Protein AF-A0A6N6KNV5-F1 (afdb_monomer)

pLDDT: mean 96.84, std 2.99, range [85.0, 98.75]

Nearest PDB structures (foldseek):
  2x3y-assembly2_H  TM=9.887E-01  e=1.280E-05  Burkholderia pseudomallei K96243
  5ltz-assembly1_C  TM=9.901E-01  e=3.012E-05  Burkholderia pseudomallei K96243
  5lu5-assembly1_D  TM=9.917E-01  e=4.007E-05  Burkholderia pseudomallei
  5lu7-assembly1_C  TM=9.897E-01  e=9.429E-05  Burkholderia pseudomallei K96243
  1tk9-assembly1_D  TM=8.374E-01  e=6.601E-05  Campylobacter jejuni

Radius of gyration: 16.5 Å; Cα contacts (8 Å, |Δi|>4): 53; chains: 1; bounding box: 36×29×40 Å

Structure (mmCIF, N/CA/C/O backbone):
data_AF-A0A6N6KNV5-F1
#
_entry.id   AF-A0A6N6KNV5-F1
#
loop_
_atom_site.group_PDB
_atom_site.id
_atom_site.type_symbol
_atom_site.label_atom_id
_atom_site.label_alt_id
_atom_site.label_comp_id
_atom_site.label_asym_id
_atom_site.label_entity_id
_atom_site.label_seq_id
_atom_s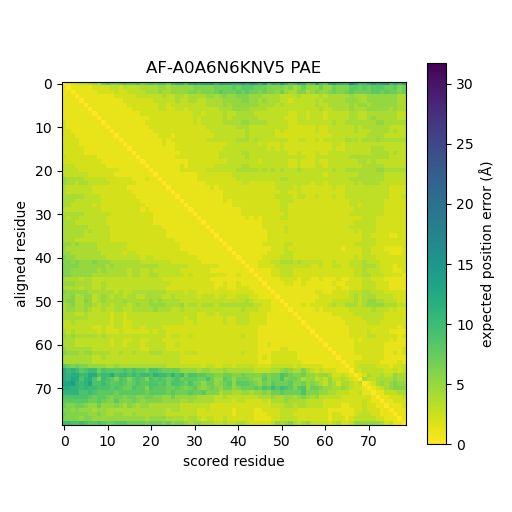ite.pdbx_PDB_ins_code
_atom_site.Cartn_x
_atom_site.Cartn_y
_atom_site.Cartn_z
_atom_site.occupancy
_atom_site.B_iso_or_equiv
_atom_site.auth_seq_id
_atom_site.auth_comp_id
_atom_site.auth_asym_id
_atom_site.auth_atom_id
_atom_site.pdbx_PDB_model_num
ATOM 1 N N . MET A 1 1 ? 18.544 -7.090 -23.142 1.00 90.81 1 MET A N 1
ATOM 2 C CA . MET A 1 1 ? 17.729 -7.686 -22.050 1.00 90.81 1 MET A CA 1
ATOM 3 C C . MET A 1 1 ? 18.273 -7.303 -20.677 1.00 90.81 1 MET A C 1
ATOM 5 O O . MET A 1 1 ? 17.537 -6.686 -19.923 1.00 90.81 1 MET A O 1
ATOM 9 N N . LYS A 1 2 ? 19.548 -7.607 -20.376 1.00 97.38 2 LYS A N 1
ATOM 10 C CA . LYS A 1 2 ? 20.212 -7.254 -19.108 1.00 97.38 2 LYS A CA 1
ATOM 11 C C . LYS A 1 2 ? 20.103 -5.761 -18.764 1.00 97.38 2 LYS A C 1
ATOM 13 O O . LYS A 1 2 ? 19.523 -5.432 -17.741 1.00 97.38 2 LYS A O 1
ATOM 18 N N . GLU A 1 3 ? 20.520 -4.887 -19.677 1.00 97.81 3 GLU A N 1
ATOM 19 C CA . GLU A 1 3 ? 20.458 -3.424 -19.492 1.00 97.81 3 GLU A CA 1
ATOM 20 C C . GLU A 1 3 ? 19.040 -2.914 -19.189 1.00 97.81 3 GLU A C 1
ATOM 22 O O . GLU A 1 3 ? 18.845 -2.033 -18.358 1.00 97.81 3 GLU A O 1
ATOM 27 N N . LYS A 1 4 ? 18.017 -3.510 -19.819 1.00 98.06 4 LYS A N 1
ATOM 28 C CA . LYS A 1 4 ? 16.613 -3.158 -19.566 1.00 98.06 4 LYS A CA 1
ATOM 29 C C . LYS A 1 4 ? 16.172 -3.558 -18.154 1.00 98.06 4 LYS A C 1
ATOM 31 O O . LYS A 1 4 ? 15.447 -2.802 -17.519 1.00 98.06 4 LYS A O 1
ATOM 36 N N . MET A 1 5 ? 16.596 -4.724 -17.664 1.00 98.50 5 MET A N 1
ATOM 37 C CA . MET A 1 5 ? 16.305 -5.146 -16.288 1.00 98.50 5 MET A CA 1
ATOM 38 C C . MET A 1 5 ? 17.008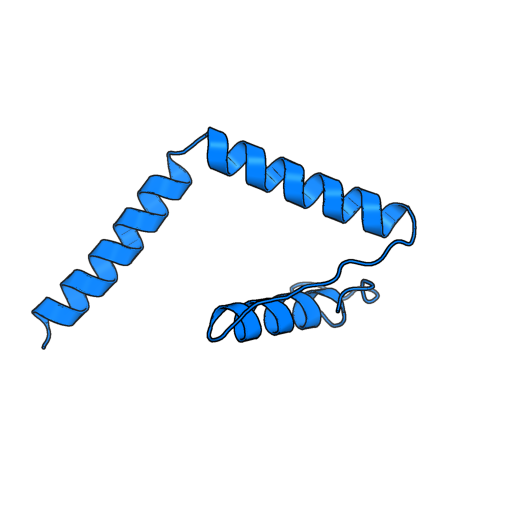 -4.243 -15.275 1.00 98.50 5 MET A C 1
ATOM 40 O O . MET A 1 5 ? 16.371 -3.789 -14.330 1.00 98.50 5 MET A O 1
ATOM 44 N N . GLU A 1 6 ? 18.287 -3.938 -15.504 1.00 98.50 6 GLU A N 1
ATOM 45 C CA . GLU A 1 6 ? 19.061 -3.021 -14.660 1.00 98.50 6 GLU A CA 1
ATOM 46 C C . GLU A 1 6 ? 18.393 -1.648 -14.600 1.00 98.50 6 GLU A C 1
ATOM 48 O O . GLU A 1 6 ? 18.136 -1.147 -13.511 1.00 98.50 6 GLU A O 1
ATOM 53 N N . SER A 1 7 ? 17.994 -1.097 -15.750 1.00 98.56 7 SER A N 1
ATOM 54 C CA . SER A 1 7 ? 17.272 0.174 -15.818 1.00 98.56 7 SER A CA 1
ATOM 55 C C . SER A 1 7 ? 15.969 0.156 -15.008 1.00 98.56 7 SER A C 1
ATOM 57 O O . SER A 1 7 ? 15.765 1.044 -14.186 1.00 98.56 7 SER A O 1
ATOM 59 N N . ILE A 1 8 ? 15.115 -0.863 -15.164 1.00 98.62 8 ILE A N 1
ATOM 60 C CA . ILE A 1 8 ? 13.844 -0.958 -14.419 1.00 98.62 8 ILE A CA 1
ATOM 61 C C . ILE A 1 8 ? 14.086 -1.041 -12.904 1.00 98.62 8 ILE A C 1
ATOM 63 O O . ILE A 1 8 ? 13.392 -0.386 -12.122 1.00 98.62 8 ILE A O 1
ATOM 67 N N . ILE A 1 9 ? 15.076 -1.827 -12.475 1.00 98.62 9 ILE A N 1
ATOM 68 C CA . ILE A 1 9 ? 15.420 -1.967 -11.055 1.00 98.62 9 ILE A CA 1
ATOM 69 C C . ILE A 1 9 ? 15.975 -0.646 -10.509 1.00 98.62 9 ILE A C 1
ATOM 71 O O . ILE A 1 9 ? 15.540 -0.199 -9.446 1.00 98.62 9 ILE A O 1
ATOM 75 N N . SER A 1 10 ? 16.880 0.013 -11.238 1.00 98.69 10 SER A N 1
ATOM 76 C CA . SER A 1 10 ? 17.436 1.316 -10.862 1.00 98.69 10 SER A CA 1
AT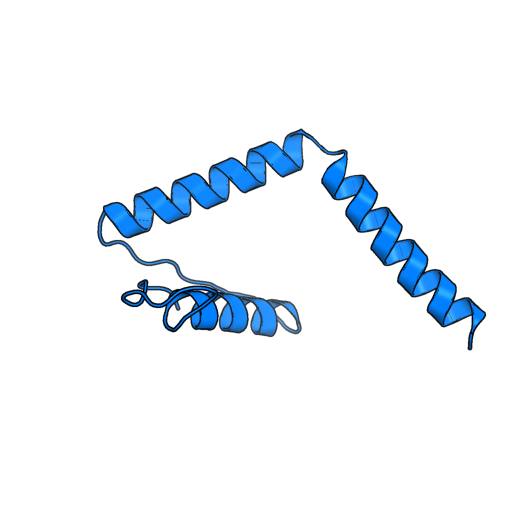OM 77 C C . SER A 1 10 ? 16.361 2.396 -10.747 1.00 98.69 10 SER A C 1
ATOM 79 O O . SER A 1 10 ? 16.386 3.168 -9.790 1.00 98.69 10 SER A O 1
ATOM 81 N N . GLU A 1 11 ? 15.378 2.419 -11.650 1.00 98.69 11 GLU A N 1
ATOM 82 C CA . GLU A 1 11 ? 14.234 3.333 -11.559 1.00 98.69 11 GLU A CA 1
ATOM 83 C C . GLU A 1 11 ? 13.412 3.075 -10.288 1.00 98.69 11 GLU A C 1
ATOM 85 O O . GLU A 1 11 ? 13.104 4.012 -9.554 1.00 98.69 11 GLU A O 1
ATOM 90 N N . SER A 1 12 ? 13.133 1.808 -9.955 1.00 98.56 12 SER A N 1
ATOM 91 C CA . SER A 1 12 ? 12.419 1.456 -8.718 1.00 98.56 12 SER A CA 1
ATOM 92 C C . SER A 1 12 ? 13.187 1.861 -7.454 1.00 98.56 12 SER A C 1
ATOM 94 O O . SER A 1 12 ? 12.579 2.311 -6.479 1.00 98.56 12 SER A O 1
ATOM 96 N N . ILE A 1 13 ? 14.518 1.717 -7.456 1.00 98.75 13 ILE A N 1
ATOM 97 C CA . ILE A 1 13 ? 15.384 2.182 -6.364 1.00 98.75 13 ILE A CA 1
ATOM 98 C C . ILE A 1 13 ? 15.291 3.702 -6.240 1.00 98.75 13 ILE A C 1
ATOM 100 O O . ILE A 1 13 ? 15.067 4.204 -5.138 1.00 98.75 13 ILE A O 1
ATOM 104 N N . ARG A 1 14 ? 15.400 4.434 -7.357 1.00 98.75 14 ARG A N 1
ATOM 105 C CA . ARG A 1 14 ? 15.313 5.898 -7.359 1.00 98.75 14 ARG A CA 1
ATOM 106 C C . ARG A 1 14 ? 13.972 6.375 -6.812 1.00 98.75 14 ARG A C 1
ATOM 108 O O . ARG A 1 14 ? 13.959 7.242 -5.947 1.00 98.75 14 ARG A O 1
ATOM 115 N N . THR A 1 15 ? 12.857 5.778 -7.237 1.00 98.69 15 THR A N 1
ATOM 116 C CA . THR A 1 15 ? 11.530 6.111 -6.698 1.00 98.69 15 THR A CA 1
ATOM 117 C C . THR A 1 15 ? 11.477 5.930 -5.182 1.00 98.69 15 THR A C 1
ATOM 119 O O . THR A 1 15 ? 10.984 6.812 -4.484 1.00 98.69 15 THR A O 1
ATOM 122 N N . LYS A 1 16 ? 12.031 4.835 -4.642 1.00 98.62 16 LYS A N 1
ATOM 123 C CA . LYS A 1 16 ? 12.077 4.614 -3.186 1.00 98.62 16 LYS A CA 1
ATOM 124 C C . LYS A 1 16 ? 12.974 5.622 -2.464 1.00 98.62 16 LYS A C 1
ATOM 126 O O . LYS A 1 16 ? 12.617 6.061 -1.376 1.00 98.62 16 LYS A O 1
ATOM 131 N N . GLN A 1 17 ? 14.096 6.024 -3.063 1.00 98.75 17 GLN A N 1
ATOM 132 C CA . GLN A 1 17 ? 14.946 7.091 -2.521 1.00 98.75 17 GLN A CA 1
ATOM 133 C C . GLN A 1 17 ? 14.205 8.433 -2.483 1.00 98.75 17 GLN A C 1
ATOM 135 O O . GLN A 1 17 ? 14.272 9.125 -1.472 1.00 98.75 17 GLN A O 1
ATOM 140 N N . THR A 1 18 ? 13.448 8.769 -3.534 1.00 98.62 18 THR A N 1
ATOM 141 C CA . THR A 1 18 ? 12.611 9.977 -3.562 1.00 98.62 18 THR A CA 1
ATOM 142 C C . THR A 1 18 ? 11.557 9.945 -2.458 1.00 98.62 18 THR A C 1
ATOM 144 O O . THR A 1 18 ? 11.476 10.903 -1.695 1.00 98.62 18 THR A O 1
ATOM 147 N N . VAL A 1 19 ? 10.823 8.834 -2.315 1.00 98.44 19 VAL A N 1
ATOM 148 C CA . VAL A 1 19 ? 9.836 8.648 -1.233 1.00 98.44 19 VAL A CA 1
ATOM 149 C C . VAL A 1 19 ? 10.482 8.820 0.143 1.00 98.44 19 VAL A C 1
ATOM 151 O O . VAL A 1 19 ? 9.941 9.530 0.980 1.00 98.44 19 VAL A O 1
ATOM 154 N N . LEU A 1 20 ? 11.658 8.225 0.368 1.00 98.38 20 LEU A N 1
ATOM 155 C CA . LEU A 1 20 ? 12.387 8.340 1.634 1.00 98.38 20 LEU A CA 1
ATOM 156 C C . LEU A 1 20 ? 12.823 9.783 1.939 1.00 98.38 20 LEU A C 1
ATOM 158 O O . LEU A 1 20 ? 12.839 10.193 3.096 1.00 98.38 20 LEU A O 1
ATOM 162 N N . SER A 1 21 ? 13.200 10.549 0.916 1.00 98.31 21 SER A N 1
ATOM 163 C CA . SER A 1 21 ? 13.627 11.942 1.083 1.00 98.31 21 SER A CA 1
ATOM 164 C C . SER A 1 21 ? 12.470 12.941 1.211 1.00 98.31 21 SER A C 1
ATOM 166 O O . SER A 1 21 ? 12.689 14.066 1.662 1.00 98.31 21 SER A O 1
ATOM 168 N N . ASP A 1 22 ? 11.247 12.553 0.840 1.00 98.62 22 ASP A N 1
ATOM 169 C CA . ASP A 1 22 ? 10.074 13.427 0.849 1.00 98.62 22 ASP A CA 1
ATOM 170 C C . ASP A 1 22 ? 9.408 13.462 2.232 1.00 98.62 22 ASP A C 1
ATOM 172 O O . ASP A 1 22 ? 8.551 12.644 2.573 1.00 98.62 22 ASP A O 1
ATOM 176 N N . GLN A 1 23 ? 9.777 14.464 3.032 1.00 98.38 23 GLN A N 1
ATOM 177 C CA . GLN A 1 23 ? 9.226 14.653 4.377 1.00 98.38 23 GLN A CA 1
ATOM 178 C C . GLN A 1 23 ? 7.708 14.869 4.380 1.00 98.38 23 GLN A C 1
ATOM 180 O O . GLN A 1 23 ? 7.033 14.451 5.320 1.00 98.38 23 GLN A O 1
ATOM 185 N N . ASN A 1 24 ? 7.146 15.487 3.337 1.00 98.56 24 ASN A N 1
ATOM 186 C CA . ASN A 1 24 ? 5.705 15.707 3.267 1.00 98.56 24 ASN A CA 1
ATOM 187 C C . ASN A 1 24 ? 4.969 14.389 3.065 1.00 98.56 24 ASN A C 1
ATOM 189 O O . ASN A 1 24 ? 3.972 14.138 3.742 1.00 98.56 24 ASN A O 1
ATOM 193 N N . LEU A 1 25 ? 5.474 13.536 2.176 1.00 98.38 25 LEU A N 1
ATOM 194 C CA . LEU A 1 25 ? 4.894 12.221 1.949 1.00 98.38 25 LEU A CA 1
ATOM 195 C C . LEU A 1 25 ? 4.979 11.344 3.206 1.00 98.38 25 LEU A C 1
ATOM 197 O O . LEU A 1 25 ? 3.986 10.711 3.564 1.00 98.38 25 LEU A O 1
ATOM 201 N N . LEU A 1 26 ? 6.109 11.363 3.920 1.00 98.50 26 LEU A N 1
ATOM 202 C CA . LEU A 1 26 ? 6.254 10.637 5.188 1.00 98.50 26 LEU A CA 1
ATOM 203 C C . LEU A 1 26 ? 5.260 11.130 6.255 1.00 98.50 26 LEU A C 1
ATOM 205 O O . LEU A 1 26 ? 4.595 10.316 6.894 1.00 98.50 26 LEU A O 1
ATOM 209 N N . MET A 1 27 ? 5.075 12.449 6.390 1.00 98.56 27 MET A N 1
ATOM 210 C CA . MET A 1 27 ? 4.060 13.018 7.290 1.00 98.56 27 MET A CA 1
ATOM 211 C C . MET A 1 27 ? 2.630 12.623 6.894 1.00 98.56 27 MET A C 1
ATOM 213 O O . MET A 1 27 ? 1.773 12.429 7.756 1.00 98.56 27 MET A O 1
ATOM 217 N N . VAL A 1 28 ? 2.334 12.519 5.595 1.00 98.62 28 VAL A N 1
ATOM 218 C CA . VAL A 1 28 ? 1.022 12.051 5.120 1.00 98.62 28 VAL A CA 1
ATOM 219 C C . VAL A 1 28 ? 0.813 10.578 5.467 1.00 98.62 28 VAL A C 1
ATOM 221 O O . VAL A 1 28 ? -0.263 10.232 5.948 1.00 98.62 28 VAL A O 1
ATOM 224 N N . MET A 1 29 ? 1.826 9.725 5.288 1.00 98.44 29 MET A N 1
ATOM 22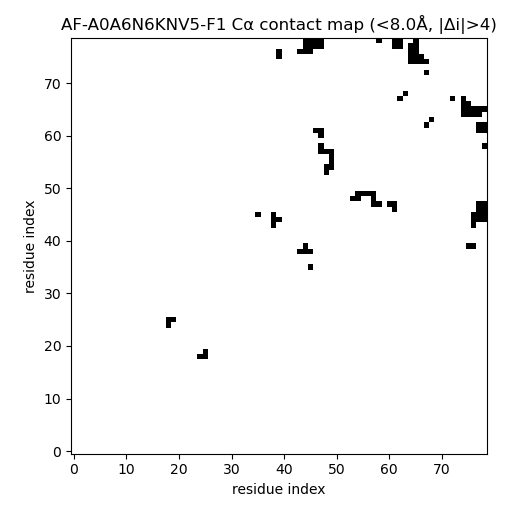5 C CA . MET A 1 29 ? 1.746 8.310 5.667 1.00 98.44 29 MET A CA 1
ATOM 226 C C . MET A 1 29 ? 1.445 8.143 7.161 1.00 98.44 29 MET A C 1
ATOM 228 O O . MET A 1 29 ? 0.542 7.388 7.516 1.00 98.44 29 MET A O 1
ATOM 232 N N . GLU A 1 30 ? 2.128 8.894 8.030 1.00 98.56 30 GLU A N 1
ATOM 233 C CA . GLU A 1 30 ? 1.872 8.872 9.476 1.00 98.56 30 GLU A CA 1
ATOM 234 C C . GLU A 1 30 ? 0.427 9.278 9.810 1.00 98.56 30 GLU A C 1
ATOM 236 O O . GLU A 1 30 ? -0.251 8.604 10.586 1.00 98.56 30 GLU A O 1
ATOM 241 N N . LYS A 1 31 ? -0.090 10.332 9.163 1.00 98.69 31 LYS A N 1
ATOM 242 C CA . LYS A 1 31 ? -1.483 10.773 9.342 1.00 98.69 31 LYS A CA 1
ATOM 243 C C . LYS A 1 31 ? -2.495 9.718 8.903 1.00 98.69 31 LYS A C 1
ATOM 245 O O . LYS A 1 31 ? -3.490 9.516 9.596 1.00 98.69 31 LYS A O 1
ATOM 250 N N . VAL A 1 32 ? -2.255 9.049 7.773 1.00 98.44 32 VAL A N 1
ATOM 251 C CA . VAL A 1 32 ? -3.130 7.972 7.282 1.00 98.44 32 VAL A CA 1
ATOM 252 C C . VAL A 1 32 ? -3.158 6.820 8.283 1.00 98.44 32 VAL A C 1
ATOM 254 O O . VAL A 1 32 ? -4.241 6.390 8.672 1.00 98.44 32 VAL A O 1
ATOM 257 N N . VAL A 1 33 ? -1.995 6.381 8.775 1.00 98.06 33 VAL A N 1
ATOM 258 C CA . VAL A 1 33 ? -1.911 5.337 9.809 1.00 98.06 33 VAL A CA 1
ATOM 259 C C . VAL A 1 33 ? -2.660 5.755 11.077 1.00 98.06 33 VAL A C 1
ATOM 261 O O . VAL A 1 33 ? -3.439 4.966 11.609 1.00 98.06 33 VAL A O 1
ATOM 264 N N . GLY A 1 34 ? -2.497 7.002 11.531 1.00 98.62 34 GLY A N 1
ATOM 265 C CA . GLY A 1 34 ? -3.229 7.540 12.680 1.00 98.62 34 GLY A CA 1
ATOM 266 C C . GLY A 1 34 ? -4.751 7.472 12.510 1.00 98.62 34 GLY A C 1
ATOM 267 O O . GLY A 1 34 ? -5.449 7.002 13.408 1.00 98.62 34 GLY A O 1
ATOM 268 N N . ALA A 1 35 ? -5.265 7.853 11.338 1.00 98.56 35 ALA A N 1
ATOM 269 C CA . ALA A 1 35 ? -6.694 7.773 11.032 1.00 98.56 35 ALA A CA 1
ATOM 270 C C . ALA A 1 35 ? -7.212 6.322 11.006 1.00 98.56 35 ALA A C 1
ATOM 272 O O . ALA A 1 35 ? -8.314 6.041 11.488 1.00 98.56 35 ALA A O 1
ATOM 273 N N . CYS A 1 36 ? -6.415 5.380 10.490 1.00 98.06 36 CYS A N 1
ATOM 274 C CA . CYS A 1 36 ? -6.746 3.956 10.528 1.00 98.06 36 CYS A CA 1
ATOM 275 C C . CYS A 1 36 ? -6.848 3.439 11.972 1.00 98.06 36 CYS A C 1
ATOM 277 O O . CYS A 1 36 ? -7.820 2.770 12.322 1.00 98.06 36 CYS A O 1
ATOM 279 N N . LEU A 1 37 ? -5.874 3.782 12.822 1.00 97.94 37 LEU A N 1
ATOM 280 C CA . LEU A 1 37 ? -5.865 3.393 14.235 1.00 97.94 37 LEU A CA 1
ATOM 281 C C . LEU A 1 37 ? -7.079 3.948 14.984 1.00 97.94 37 LEU A C 1
ATOM 283 O O . LEU A 1 37 ? -7.764 3.193 15.674 1.00 97.94 37 LEU A O 1
ATOM 287 N N . GLU A 1 38 ? -7.377 5.238 14.816 1.00 98.50 38 GLU A N 1
ATOM 288 C CA . GLU A 1 38 ? -8.547 5.875 15.428 1.00 98.50 38 GLU A CA 1
ATOM 289 C C . GLU A 1 38 ? -9.850 5.190 14.990 1.00 98.50 38 GLU A C 1
ATOM 291 O O . GLU A 1 38 ? -10.738 4.952 15.812 1.00 98.50 38 GLU A O 1
ATOM 296 N N . THR A 1 39 ? -9.949 4.821 13.709 1.00 98.38 39 THR A N 1
ATOM 297 C CA . THR A 1 39 ? -11.110 4.108 13.164 1.00 98.38 39 THR A CA 1
ATOM 298 C C . THR A 1 39 ? -11.316 2.775 13.877 1.00 98.38 39 THR A C 1
ATOM 300 O O . THR A 1 39 ? -12.407 2.525 14.386 1.00 98.38 39 THR A O 1
ATOM 303 N N . PHE A 1 40 ? -10.278 1.942 13.989 1.00 97.06 40 PHE A N 1
ATOM 304 C CA . PHE A 1 40 ? -10.394 0.647 14.665 1.00 97.06 40 PHE A CA 1
ATOM 305 C C . PHE A 1 40 ? -10.671 0.781 16.166 1.00 97.06 40 PHE A C 1
ATOM 307 O O . PHE A 1 40 ? -11.509 0.056 16.697 1.00 97.06 40 PHE A O 1
ATOM 314 N N . GLN A 1 41 ? -10.038 1.738 16.853 1.00 97.06 41 GLN A N 1
ATOM 315 C CA . GLN A 1 41 ? -10.284 1.997 18.279 1.00 97.06 41 GLN A CA 1
ATOM 316 C C . GLN A 1 41 ? -11.735 2.403 18.566 1.00 97.06 41 GLN A C 1
ATOM 318 O O . GLN A 1 41 ? -12.264 2.116 19.638 1.00 97.06 41 GLN A O 1
ATOM 323 N N . LYS A 1 42 ? -12.395 3.047 17.599 1.00 97.94 42 LYS A N 1
ATOM 324 C CA . LYS A 1 42 ? -13.815 3.413 17.660 1.00 97.94 42 LYS A CA 1
ATOM 325 C C . LYS A 1 42 ? -14.746 2.310 17.138 1.00 97.94 42 LYS A C 1
ATOM 327 O O . LYS A 1 42 ? -15.914 2.589 16.877 1.00 97.94 42 LYS A O 1
ATOM 332 N N . ASN A 1 43 ? -14.255 1.073 16.996 1.00 97.00 43 ASN A N 1
ATOM 333 C CA . ASN A 1 43 ? -14.969 -0.070 16.407 1.00 97.00 43 ASN A CA 1
ATOM 334 C C . ASN A 1 43 ? -15.486 0.199 14.979 1.00 97.00 43 ASN A C 1
ATOM 336 O O . ASN A 1 43 ? -16.504 -0.349 14.556 1.00 97.00 43 ASN A O 1
ATOM 340 N N . GLY A 1 44 ? -14.802 1.077 14.244 1.00 97.81 44 GLY A N 1
ATOM 341 C CA . GLY A 1 44 ? -15.054 1.343 12.836 1.00 97.81 44 GLY A CA 1
ATOM 342 C C . GLY A 1 44 ? -14.417 0.297 11.921 1.00 97.81 44 GLY A C 1
ATOM 343 O O . GLY A 1 44 ? -13.677 -0.584 12.362 1.00 97.81 44 GLY A O 1
ATOM 344 N N . LYS A 1 45 ? -14.697 0.430 10.622 1.00 97.50 45 LYS A N 1
ATOM 345 C CA . LYS A 1 45 ? -14.172 -0.444 9.568 1.00 97.50 45 LYS A CA 1
ATOM 346 C C . LYS A 1 45 ? -13.419 0.344 8.506 1.00 97.50 45 LYS A C 1
ATOM 348 O O . LYS A 1 45 ? -13.774 1.491 8.231 1.00 97.50 45 LYS A O 1
ATOM 353 N N . ILE A 1 46 ? -12.430 -0.289 7.885 1.00 98.31 46 ILE A N 1
ATOM 354 C CA . ILE A 1 46 ? -11.690 0.271 6.749 1.00 98.31 46 ILE A CA 1
ATOM 355 C C . ILE A 1 46 ? -12.056 -0.511 5.494 1.00 98.31 46 ILE A C 1
ATOM 357 O O . ILE A 1 46 ? -12.066 -1.736 5.522 1.00 98.31 46 ILE A O 1
ATOM 361 N N . LEU A 1 47 ? -12.363 0.210 4.415 1.00 98.12 47 LEU A N 1
ATOM 362 C CA . LEU A 1 47 ? -12.682 -0.371 3.115 1.00 98.12 47 LEU A CA 1
ATOM 363 C C . LEU A 1 47 ? -11.613 0.022 2.095 1.00 98.12 47 LEU A C 1
ATOM 365 O O . LEU A 1 47 ? -11.330 1.213 1.929 1.00 98.12 47 LEU A O 1
ATOM 369 N N . PHE A 1 48 ? -11.049 -0.958 1.400 1.00 98.00 48 PHE A N 1
ATOM 370 C CA . PHE A 1 48 ? -10.054 -0.776 0.353 1.00 98.00 48 PHE A CA 1
ATOM 371 C C . PHE A 1 48 ? -10.689 -0.938 -1.029 1.00 98.00 48 PHE A C 1
ATOM 373 O O . PHE A 1 48 ? -11.577 -1.756 -1.257 1.00 98.00 48 PHE A O 1
ATOM 380 N N . CYS A 1 49 ? -10.236 -0.139 -1.993 1.00 98.00 49 CYS A N 1
ATOM 381 C CA . CYS A 1 49 ? -10.664 -0.264 -3.382 1.00 98.00 49 CYS A CA 1
ATOM 382 C C . CYS A 1 49 ? -9.525 0.110 -4.332 1.00 98.00 49 CYS A C 1
ATOM 384 O O . CYS A 1 49 ? -8.637 0.892 -3.993 1.00 98.00 49 CYS A O 1
ATOM 386 N N . GLY A 1 50 ? -9.551 -0.456 -5.535 1.00 97.50 50 GLY A N 1
ATOM 387 C CA . GLY A 1 50 ? -8.537 -0.219 -6.554 1.00 97.50 50 GLY A CA 1
ATOM 388 C C . GLY A 1 50 ? -8.911 -0.872 -7.879 1.00 97.50 50 GLY A C 1
ATOM 389 O O . GLY A 1 50 ? -9.836 -1.677 -7.943 1.00 97.50 50 GLY A O 1
ATOM 390 N N . ASN A 1 51 ? -8.178 -0.527 -8.939 1.00 98.00 51 ASN A N 1
ATOM 391 C CA . ASN A 1 51 ? -8.361 -1.079 -10.283 1.00 98.00 51 ASN A CA 1
ATOM 392 C C . ASN A 1 51 ? -7.067 -1.756 -10.753 1.00 98.00 51 ASN A C 1
ATOM 394 O O . ASN A 1 51 ? -5.973 -1.257 -10.486 1.00 98.00 51 ASN A O 1
ATOM 398 N N . GLY A 1 52 ? -7.176 -2.869 -11.485 1.00 96.69 52 GLY A N 1
ATOM 399 C CA . GLY A 1 52 ? -6.011 -3.588 -12.014 1.00 96.69 52 GLY A CA 1
ATOM 400 C C . GLY A 1 52 ? -5.052 -4.030 -10.904 1.00 96.69 52 GLY A C 1
ATOM 401 O O . GLY A 1 52 ? -5.472 -4.679 -9.951 1.00 96.69 52 GLY A O 1
ATOM 402 N N . GLY A 1 53 ? -3.773 -3.650 -11.002 1.00 96.81 53 GLY A N 1
ATOM 403 C CA . GLY A 1 53 ? -2.769 -3.968 -9.976 1.00 96.81 53 GLY A CA 1
ATOM 404 C C . GLY A 1 53 ? -3.137 -3.449 -8.582 1.00 96.81 53 GLY A C 1
ATOM 405 O O . GLY A 1 53 ? -3.001 -4.177 -7.608 1.00 96.81 53 GLY A O 1
ATOM 406 N N . SER A 1 54 ? -3.728 -2.256 -8.483 1.00 97.19 54 SER A N 1
ATOM 407 C CA . SER A 1 54 ? -4.138 -1.695 -7.189 1.00 97.19 54 SER A CA 1
ATOM 408 C C . SER A 1 54 ? -5.335 -2.418 -6.564 1.00 97.19 54 SER A C 1
ATOM 410 O O . SER A 1 54 ? -5.541 -2.313 -5.361 1.00 97.19 54 SER A O 1
ATOM 412 N N . ALA A 1 55 ? -6.123 -3.168 -7.346 1.00 98.19 55 ALA A N 1
ATOM 413 C CA . ALA A 1 55 ? -7.134 -4.067 -6.783 1.00 98.19 55 ALA A CA 1
ATOM 414 C C . ALA A 1 55 ? -6.471 -5.249 -6.056 1.00 98.19 55 ALA A C 1
ATOM 416 O O . ALA A 1 55 ? -6.955 -5.678 -5.011 1.00 98.19 55 ALA A O 1
ATOM 417 N N . ALA A 1 56 ? -5.339 -5.737 -6.583 1.00 98.00 56 ALA A N 1
ATOM 418 C CA . ALA A 1 56 ? -4.543 -6.768 -5.928 1.00 98.00 56 ALA A CA 1
ATOM 419 C C . ALA A 1 56 ? -3.902 -6.252 -4.628 1.00 98.00 56 ALA A C 1
ATOM 421 O O . ALA A 1 56 ? -3.884 -6.983 -3.642 1.00 98.00 56 ALA A O 1
ATOM 422 N N . ASP A 1 57 ? -3.451 -4.995 -4.594 1.00 98.12 57 ASP A N 1
ATOM 423 C CA . ASP A 1 57 ? -2.951 -4.365 -3.363 1.00 98.12 57 ASP A CA 1
ATOM 424 C C . ASP A 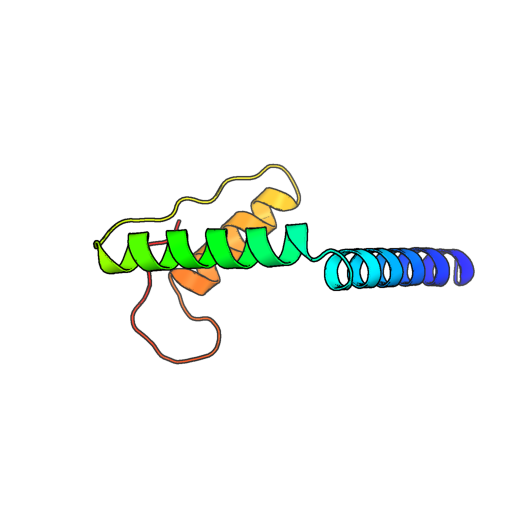1 57 ? -4.070 -4.163 -2.327 1.00 98.12 57 ASP A C 1
ATOM 426 O O . ASP A 1 57 ? -3.871 -4.443 -1.147 1.00 98.12 57 ASP A O 1
ATOM 430 N N . ALA A 1 58 ? -5.263 -3.735 -2.760 1.00 98.12 58 ALA A N 1
ATOM 431 C CA . ALA A 1 58 ? -6.422 -3.556 -1.883 1.00 98.12 58 ALA A CA 1
ATOM 432 C C . ALA A 1 58 ? -6.788 -4.856 -1.148 1.00 98.12 58 ALA A C 1
ATOM 434 O O . ALA A 1 58 ? -6.834 -4.872 0.081 1.00 98.12 58 ALA A O 1
ATOM 435 N N . GLN A 1 59 ? -6.960 -5.962 -1.883 1.00 97.44 59 GLN A N 1
ATOM 436 C CA . GLN A 1 59 ? -7.251 -7.265 -1.267 1.00 97.44 59 GLN A CA 1
ATOM 437 C C . GLN A 1 59 ? -6.081 -7.790 -0.419 1.00 97.44 59 GLN A C 1
ATOM 439 O O . GLN A 1 59 ? -6.306 -8.500 0.559 1.00 97.44 59 GLN A O 1
ATOM 444 N N . HIS A 1 60 ? -4.834 -7.458 -0.777 1.00 97.31 60 HIS A N 1
ATOM 445 C CA . HIS A 1 60 ? -3.660 -7.882 -0.020 1.00 97.31 60 HIS A CA 1
ATOM 446 C C . HIS A 1 60 ? -3.664 -7.240 1.369 1.00 97.31 60 HIS A C 1
ATOM 448 O O . HIS A 1 60 ? -3.638 -7.956 2.367 1.00 97.31 60 HIS A O 1
ATOM 454 N N . ILE A 1 61 ? -3.805 -5.914 1.436 1.00 96.81 61 ILE A N 1
ATOM 455 C CA . ILE A 1 61 ? -3.858 -5.182 2.707 1.00 96.81 61 ILE A CA 1
ATOM 456 C C . ILE A 1 61 ? -5.088 -5.608 3.520 1.00 96.81 61 ILE A C 1
ATOM 458 O O . ILE A 1 61 ? -4.976 -5.853 4.722 1.00 96.81 61 ILE A O 1
ATOM 462 N N . ALA A 1 62 ? -6.255 -5.750 2.882 1.00 96.88 62 ALA A N 1
ATOM 463 C CA . ALA A 1 62 ? -7.459 -6.233 3.555 1.00 96.88 62 ALA A CA 1
ATOM 464 C C . ALA A 1 62 ? -7.239 -7.616 4.192 1.00 96.88 62 ALA A C 1
ATOM 466 O O . ALA A 1 62 ? -7.597 -7.824 5.352 1.00 96.88 62 ALA A O 1
ATOM 467 N N . GLY A 1 63 ? -6.588 -8.543 3.479 1.00 95.94 63 GLY A N 1
ATOM 468 C CA . GLY A 1 63 ? -6.261 -9.881 3.978 1.00 95.94 63 GLY A CA 1
ATOM 469 C C . GLY A 1 63 ? -5.234 -9.890 5.115 1.00 95.94 63 GLY A C 1
ATOM 470 O O . GLY A 1 63 ? -5.395 -10.635 6.080 1.00 95.94 63 GLY A O 1
ATOM 471 N N . GLU A 1 64 ? -4.212 -9.035 5.059 1.00 96.31 64 GLU A N 1
ATOM 472 C CA . GLU A 1 64 ? -3.233 -8.885 6.147 1.00 96.31 64 GLU A CA 1
ATOM 473 C C . GLU A 1 64 ? -3.876 -8.330 7.430 1.00 96.31 64 GLU A C 1
ATOM 475 O O . GLU A 1 64 ? -3.521 -8.721 8.549 1.00 96.31 64 GLU A O 1
ATOM 480 N N . LEU A 1 65 ? -4.842 -7.416 7.286 1.00 95.81 65 LEU A N 1
ATOM 481 C CA . LEU A 1 65 ? -5.521 -6.780 8.412 1.00 95.81 65 LEU A CA 1
ATOM 482 C C . LEU A 1 65 ? -6.614 -7.670 9.022 1.00 95.81 65 LEU A C 1
ATOM 484 O O . LEU A 1 65 ? -6.643 -7.828 10.250 1.00 95.81 65 LEU A O 1
ATOM 488 N N . SER A 1 66 ? -7.468 -8.265 8.189 1.00 95.31 66 SER A N 1
ATOM 489 C CA . SER A 1 66 ? -8.565 -9.145 8.619 1.00 95.31 66 SER A CA 1
ATOM 490 C C . SER A 1 66 ? -8.114 -10.561 8.963 1.00 95.31 66 SER A C 1
ATOM 492 O O . SER A 1 66 ? -8.781 -11.243 9.732 1.00 95.31 66 SER A O 1
ATOM 494 N N . GLY A 1 67 ? -6.973 -11.002 8.440 1.00 91.06 67 GLY A N 1
ATOM 495 C CA . GLY A 1 67 ? -6.315 -12.235 8.839 1.00 91.06 67 GLY A CA 1
ATOM 496 C C . GLY A 1 67 ? -5.199 -11.955 9.837 1.00 91.06 67 GLY A C 1
ATOM 497 O O . GLY A 1 67 ? -5.431 -11.580 10.988 1.00 91.06 67 GLY A O 1
ATOM 498 N N . ARG A 1 68 ? -3.963 -12.177 9.389 1.00 87.62 68 ARG A N 1
ATOM 499 C CA . ARG A 1 68 ? -2.740 -11.998 10.175 1.00 87.62 68 ARG A CA 1
ATOM 500 C C . ARG A 1 68 ? -1.659 -11.400 9.287 1.00 87.62 68 ARG A C 1
ATOM 502 O O . ARG A 1 68 ? -1.557 -11.755 8.118 1.00 87.62 68 ARG A O 1
ATOM 509 N N . PHE A 1 69 ? -0.827 -10.555 9.884 1.00 85.69 69 PHE A N 1
ATOM 510 C CA . PHE A 1 69 ? 0.328 -9.96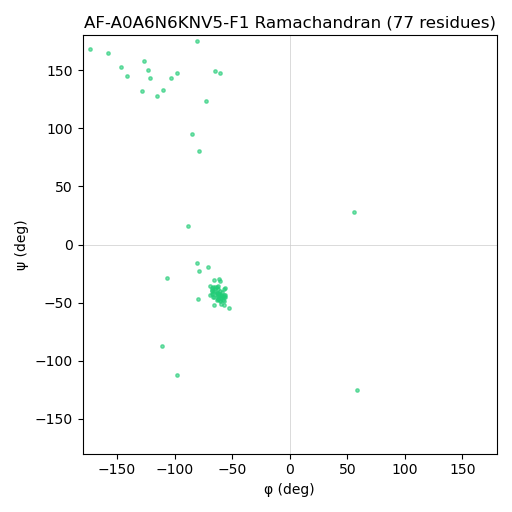0 9.217 1.00 85.69 69 PHE A CA 1
ATOM 511 C C . PHE A 1 69 ? 1.637 -10.522 9.790 1.00 85.69 69 PHE A C 1
ATOM 513 O O . PHE A 1 69 ? 2.128 -11.536 9.305 1.00 85.69 69 PHE A O 1
ATOM 520 N N . PHE A 1 70 ? 2.168 -9.927 10.869 1.00 85.00 70 PHE A N 1
ATOM 521 C CA . PHE A 1 70 ? 3.432 -10.361 11.494 1.00 85.00 70 PHE A CA 1
ATOM 522 C C . PHE A 1 70 ? 3.292 -11.095 12.828 1.00 85.00 70 PHE A C 1
ATOM 524 O O . PHE A 1 70 ? 4.156 -11.897 13.174 1.00 85.00 70 PHE A O 1
ATOM 531 N N . ILE A 1 71 ? 2.246 -10.803 13.597 1.00 89.19 71 ILE A N 1
ATOM 532 C CA . ILE A 1 71 ? 2.044 -11.363 14.937 1.00 89.19 71 ILE A CA 1
ATOM 533 C C . ILE A 1 71 ? 0.672 -12.012 15.038 1.00 89.19 71 ILE A C 1
ATOM 535 O O . ILE A 1 71 ? -0.241 -11.670 14.281 1.00 89.19 71 ILE A O 1
ATOM 539 N N . ASP A 1 72 ? 0.534 -12.924 15.996 1.00 89.94 72 ASP A N 1
ATOM 540 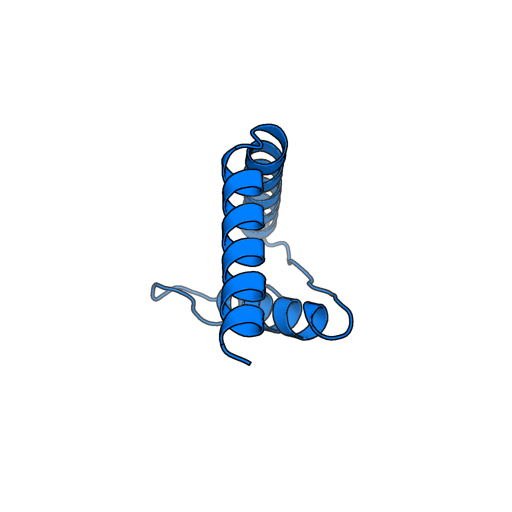C CA . ASP A 1 72 ? -0.771 -13.465 16.346 1.00 89.94 72 ASP A CA 1
ATOM 541 C C . ASP A 1 72 ? -1.585 -12.413 17.111 1.00 89.94 72 ASP A C 1
ATOM 543 O O . ASP A 1 72 ? -1.125 -11.867 18.118 1.00 89.94 72 ASP A O 1
ATOM 547 N N . ARG A 1 73 ? -2.768 -12.094 16.590 1.00 92.88 73 ARG A N 1
ATOM 548 C CA . ARG A 1 73 ? -3.722 -11.143 17.161 1.00 92.88 73 ARG A CA 1
ATOM 549 C C . ARG A 1 73 ? -5.125 -11.437 16.642 1.00 92.88 73 ARG A C 1
ATOM 551 O O . ARG A 1 73 ? -5.289 -12.081 15.606 1.00 92.88 73 ARG A O 1
ATOM 558 N N . GLU A 1 74 ? -6.114 -10.865 17.315 1.00 93.12 74 GLU A N 1
ATOM 559 C CA . GLU A 1 74 ? -7.480 -10.807 16.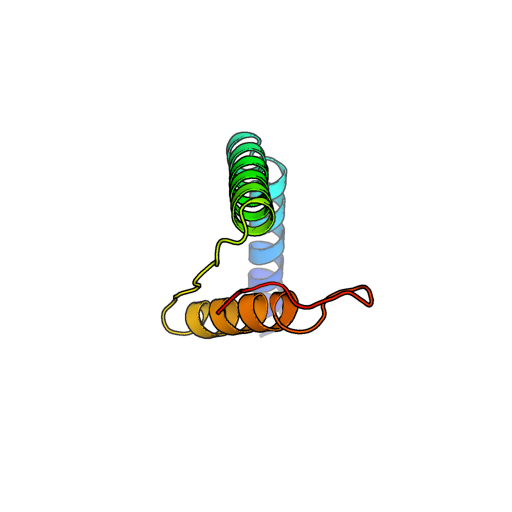802 1.00 93.12 74 GLU A CA 1
ATOM 560 C C . GLU A 1 74 ? -7.549 -10.029 15.476 1.00 93.12 74 GLU A C 1
ATOM 562 O O . GLU A 1 74 ? -6.766 -9.089 15.271 1.00 93.12 74 GLU A O 1
ATOM 567 N N . PRO A 1 75 ? -8.465 -10.406 14.569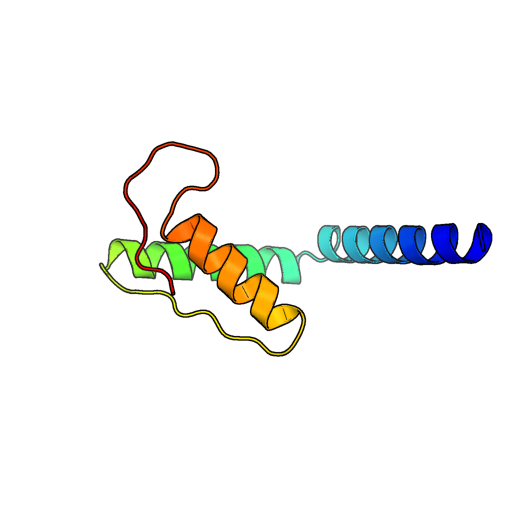 1.00 94.62 75 PRO A N 1
ATOM 568 C CA . PRO A 1 75 ? -8.621 -9.772 13.267 1.00 94.62 75 PRO A CA 1
ATOM 569 C C . PRO A 1 75 ? -9.082 -8.312 13.391 1.00 94.62 75 PRO A C 1
ATOM 571 O O . PRO A 1 75 ? -9.801 -7.944 14.319 1.00 94.62 75 PRO A O 1
ATOM 574 N N . LEU A 1 76 ? -8.680 -7.468 12.436 1.00 95.88 76 LEU A N 1
ATOM 575 C CA . LEU A 1 76 ? -9.181 -6.095 12.312 1.00 95.88 76 LEU A CA 1
ATOM 576 C C . LEU A 1 76 ? -10.295 -6.053 11.265 1.00 95.88 76 LEU A C 1
ATOM 578 O O . LEU A 1 76 ? -10.249 -6.793 10.283 1.00 95.88 76 LEU A O 1
ATOM 582 N N . PHE A 1 77 ? -11.281 -5.171 11.444 1.00 96.94 77 PHE A N 1
ATOM 583 C CA . PHE A 1 77 ? -12.414 -5.078 10.521 1.00 96.94 77 PHE A CA 1
ATOM 584 C C . PHE A 1 77 ? -12.042 -4.297 9.248 1.00 96.94 77 PHE A C 1
ATOM 586 O O . PHE A 1 77 ? -12.302 -3.098 9.124 1.00 96.94 77 PHE A O 1
ATOM 593 N N . ALA A 1 78 ? -11.385 -4.989 8.323 1.00 96.81 78 ALA A N 1
ATOM 594 C CA . ALA A 1 78 ? -10.877 -4.458 7.066 1.00 96.81 78 ALA A CA 1
ATOM 595 C C . ALA A 1 78 ? -11.336 -5.324 5.886 1.00 96.81 78 ALA A C 1
ATOM 597 O O . ALA A 1 78 ? -11.195 -6.545 5.947 1.00 96.81 78 ALA A O 1
ATOM 598 N N . GLU A 1 79 ? -11.855 -4.693 4.830 1.00 92.50 79 GLU A N 1
ATOM 599 C CA . GLU A 1 79 ? -12.363 -5.356 3.613 1.00 92.50 79 GLU A CA 1
ATOM 600 C C . GLU A 1 79 ? -11.918 -4.641 2.338 1.00 92.50 79 GLU A C 1
ATOM 602 O O . GLU A 1 79 ? -11.826 -3.394 2.368 1.00 92.50 79 GLU A O 1
#

Secondary structure (DSSP, 8-state):
-HHHHHHHHHHHHHHHHHHHH-HHHHHHHHHHHHHHHHHHHTT--B----STHHHHHHHHHHHHHHS-SSS--PPP-B-

Mean predicted aligned error: 2.95 Å

Sequence (79 aa):
MKEKMESIISESIRTKQTVLSDQNLLMVMEKVVGACLETFQKNGKILFCGNGGSAADAQHIAGELSGRFFIDREPLFAE

Foldseek 3Di:
DVVVVVVVVVVVVVVVVVCVPDPVNVVVVVVVVVVVVVQQVVVHAEEFDDPDVSNVVQVVVQCCQQPNPPDDDHHTRYD

Solvent-accessible surface area (backbone atoms only — not comparable to full-atom values): 4452 Å² total; per-residue (Å²): 110,68,69,58,52,52,48,54,51,52,51,56,51,49,54,52,52,50,55,74,69,32,64,68,58,51,54,49,52,53,52,53,52,50,53,52,52,54,34,49,77,69,74,40,72,51,80,54,76,53,64,75,72,45,33,56,50,23,54,48,53,20,45,34,41,38,47,58,71,92,61,94,64,83,59,43,64,38,69